Protein AF-G9ZHZ5-F1 (afdb_monomer)

Foldseek 3Di:
DDDDDDDDDDDDDDDDDDDDDDDDDDDDDDDDDDDPDPPPPPPPPPLPWDPLAAKWWDWADDPPAPTWTWIWGGDPQKIWIWIFGHPDPRDIDIDIDGWDADPVRQKIWTDPSVPGFMWGRDDQKTFTADPVRHRPDPVDDSRNRITGGD

Organism: NCBI:txid797473

pLDDT: mean 80.01, std 22.25, range [34.72, 98.69]

Radius of gyration: 30.15 Å; Cα contacts (8 Å, |Δi|>4): 231; chains: 1; bounding box: 36×63×93 Å

Structure (mmCIF, N/CA/C/O backbone):
data_AF-G9ZHZ5-F1
#
_entry.id   AF-G9ZHZ5-F1
#
loop_
_atom_site.group_PDB
_atom_site.id
_atom_site.type_symbol
_atom_site.label_atom_id
_atom_site.label_alt_id
_atom_site.label_comp_id
_atom_site.label_asym_id
_atom_site.label_entity_id
_atom_site.label_seq_id
_atom_site.pdbx_PDB_ins_code
_atom_site.Cartn_x
_atom_site.Cartn_y
_atom_site.Cartn_z
_atom_site.occupancy
_atom_site.B_iso_or_equiv
_atom_site.auth_seq_id
_atom_site.auth_comp_id
_atom_site.auth_asym_id
_atom_site.auth_atom_id
_atom_site.pdbx_PDB_model_num
ATOM 1 N N . MET A 1 1 ? 11.727 50.651 29.344 1.00 50.88 1 MET A N 1
ATOM 2 C CA . MET A 1 1 ? 12.038 49.984 30.62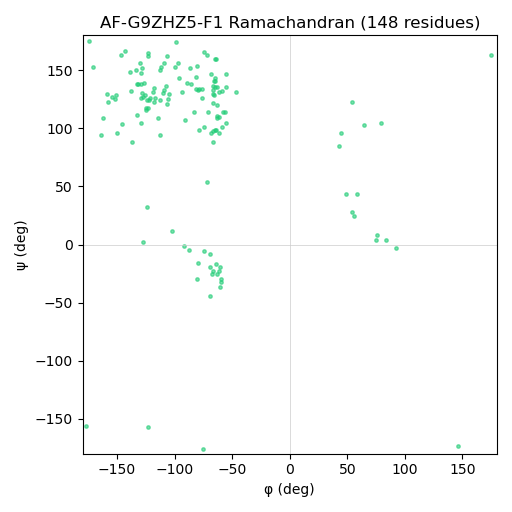7 1.00 50.88 1 MET A CA 1
ATOM 3 C C . MET A 1 1 ? 10.839 50.117 31.552 1.00 50.88 1 MET A C 1
ATOM 5 O O . MET A 1 1 ? 10.703 51.148 32.197 1.00 50.88 1 MET A O 1
ATOM 9 N N . THR A 1 2 ? 9.947 49.126 31.595 1.00 37.97 2 THR A N 1
ATOM 10 C CA . THR A 1 2 ? 8.955 49.016 32.677 1.00 37.97 2 THR A CA 1
ATOM 11 C C . THR A 1 2 ? 8.531 47.559 32.832 1.00 37.97 2 THR A C 1
ATOM 13 O O . THR A 1 2 ? 8.197 46.875 31.871 1.00 37.97 2 THR A O 1
ATOM 16 N N . THR A 1 3 ? 8.653 47.115 34.069 1.00 46.44 3 THR A N 1
ATOM 17 C CA . THR A 1 3 ? 8.476 45.797 34.673 1.00 46.44 3 THR A CA 1
ATOM 18 C C . THR A 1 3 ? 7.013 45.346 34.667 1.00 46.44 3 THR A C 1
ATOM 20 O O . THR A 1 3 ? 6.137 46.169 34.925 1.00 46.44 3 THR A O 1
ATOM 23 N N . SER A 1 4 ? 6.729 44.043 34.536 1.00 46.22 4 SER A N 1
ATOM 24 C CA . SER A 1 4 ? 5.580 43.463 35.254 1.00 46.22 4 SER A CA 1
ATOM 25 C C . SER A 1 4 ? 5.636 41.938 35.365 1.00 46.22 4 SER A C 1
ATOM 27 O O . SER A 1 4 ? 5.432 41.209 34.400 1.00 46.22 4 SER A O 1
ATOM 29 N N . SER A 1 5 ? 5.880 41.481 36.590 1.00 48.28 5 SER A N 1
ATOM 30 C CA . SER A 1 5 ? 5.676 40.115 37.066 1.00 48.28 5 SER A CA 1
ATOM 31 C C . SER A 1 5 ? 4.223 39.928 37.531 1.00 48.28 5 SER A C 1
ATOM 33 O O . SER A 1 5 ? 3.704 40.765 38.267 1.00 48.28 5 SER A O 1
ATOM 35 N N . ARG A 1 6 ? 3.596 38.793 37.201 1.00 57.84 6 ARG A N 1
ATOM 36 C CA . ARG A 1 6 ? 2.443 38.187 37.912 1.00 57.84 6 ARG A CA 1
ATOM 37 C C . ARG A 1 6 ? 2.629 36.671 37.797 1.00 57.84 6 ARG A C 1
ATOM 39 O O . ARG A 1 6 ? 2.568 36.149 36.697 1.00 57.84 6 ARG A O 1
ATOM 46 N N . VAL A 1 7 ? 3.062 35.927 38.816 1.00 49.94 7 VAL A N 1
ATOM 47 C CA . VAL A 1 7 ? 2.413 35.642 40.111 1.00 49.94 7 VAL A CA 1
ATOM 48 C C . VAL A 1 7 ? 0.927 35.342 39.932 1.00 49.94 7 VAL A C 1
ATOM 50 O O . VAL A 1 7 ? 0.083 36.224 40.089 1.00 49.94 7 VAL A O 1
ATOM 53 N N . TYR A 1 8 ? 0.615 34.082 39.627 1.00 39.84 8 TYR A N 1
ATOM 54 C CA . TYR A 1 8 ? -0.732 33.552 39.800 1.00 39.84 8 TYR A CA 1
ATOM 55 C C . TYR A 1 8 ? -0.865 32.872 41.156 1.00 39.84 8 TYR A C 1
ATOM 57 O O . TYR A 1 8 ? -0.002 32.126 41.617 1.00 39.84 8 TYR A O 1
ATOM 65 N N . ARG A 1 9 ? -1.951 33.269 41.813 1.00 49.81 9 ARG A N 1
ATOM 66 C CA . ARG A 1 9 ? -2.298 33.022 43.202 1.00 49.81 9 ARG A CA 1
ATOM 67 C C . ARG A 1 9 ? -2.885 31.629 43.412 1.00 49.81 9 ARG A C 1
ATOM 69 O O . ARG A 1 9 ? -3.539 31.052 42.554 1.00 49.81 9 ARG A O 1
ATOM 76 N N . THR A 1 10 ? -2.681 31.200 44.645 1.00 47.91 10 THR A N 1
ATOM 77 C CA . THR A 1 10 ? -3.211 30.061 45.390 1.00 47.91 10 THR A CA 1
ATOM 78 C C . THR A 1 10 ? -4.742 29.967 45.462 1.00 47.91 10 THR A C 1
ATOM 80 O O . THR A 1 10 ? -5.405 30.978 45.693 1.00 47.91 10 THR A O 1
ATOM 83 N N . ALA A 1 11 ? -5.264 28.738 45.483 1.00 50.84 11 ALA A N 1
ATOM 84 C CA . ALA A 1 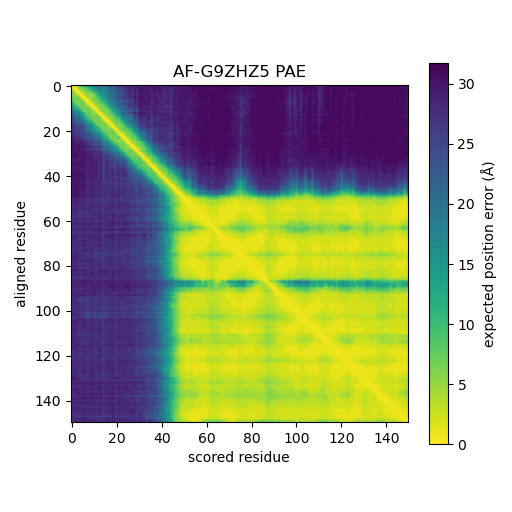11 ? -6.506 28.334 46.162 1.00 50.84 11 ALA A CA 1
ATOM 85 C C . ALA A 1 11 ? -6.324 26.857 46.582 1.00 50.84 11 ALA A C 1
ATOM 87 O O . ALA A 1 11 ? -6.227 25.986 45.732 1.00 50.84 11 ALA A O 1
ATOM 88 N N . SER A 1 12 ? -5.924 26.531 47.814 1.00 46.22 12 SER A N 1
ATOM 89 C CA . SER A 1 12 ? -6.736 26.383 49.033 1.00 46.22 12 SER A CA 1
ATOM 90 C C . SER A 1 12 ? -8.040 25.597 48.835 1.00 46.22 12 SER A C 1
ATOM 92 O O . SER A 1 12 ? -9.069 26.170 48.496 1.00 46.22 12 SER A O 1
ATOM 94 N N . CYS A 1 13 ? -8.011 24.297 49.142 1.00 45.25 13 CYS A N 1
ATOM 95 C CA . CYS A 1 13 ? -9.194 23.565 49.582 1.00 45.25 13 CYS A CA 1
ATOM 96 C C . CYS A 1 13 ? -8.876 22.901 50.929 1.00 45.25 13 CYS A C 1
ATOM 98 O O . CYS A 1 13 ? -7.955 22.096 51.053 1.00 45.25 13 CYS A O 1
ATOM 100 N N . LYS A 1 14 ? -9.601 23.335 51.963 1.00 48.97 14 LYS A N 1
ATOM 101 C CA . LYS A 1 14 ? -9.583 22.788 53.320 1.00 48.97 14 LYS A CA 1
ATOM 102 C C . LYS A 1 14 ? -10.473 21.550 53.358 1.00 48.97 14 LYS A C 1
ATOM 104 O O . LYS A 1 14 ? -11.640 21.672 53.012 1.00 48.97 14 LYS A O 1
ATOM 109 N N . GLN A 1 15 ? -10.016 20.457 53.963 1.00 49.53 15 GLN A N 1
ATOM 110 C CA . GLN A 1 15 ? -10.936 19.491 54.564 1.00 49.53 15 GLN A CA 1
ATOM 111 C C . GLN A 1 15 ? -10.453 19.125 55.970 1.00 49.53 15 GLN A C 1
ATOM 113 O O . GLN A 1 15 ? -9.403 18.522 56.169 1.00 49.53 15 GLN A O 1
ATOM 118 N N . LYS A 1 16 ? -11.234 19.572 56.959 1.00 47.75 16 LYS A N 1
ATOM 119 C CA . LYS A 1 16 ? -11.135 19.185 58.366 1.00 47.75 16 LYS A CA 1
ATOM 120 C C . LYS A 1 16 ? -11.507 17.709 58.503 1.00 47.75 16 LYS A C 1
ATOM 122 O O . LYS A 1 16 ? -12.589 17.330 58.069 1.00 47.75 16 LYS A O 1
ATOM 127 N N . ILE A 1 17 ? -10.705 16.944 59.232 1.00 53.19 17 ILE A N 1
ATOM 128 C CA . ILE A 1 17 ? -11.161 15.731 59.918 1.00 53.19 17 ILE A CA 1
ATOM 129 C C . ILE A 1 17 ? -10.705 15.805 61.372 1.00 53.19 17 ILE A C 1
ATOM 131 O O . ILE A 1 17 ? -9.550 16.103 61.671 1.00 53.19 17 ILE A O 1
ATOM 135 N N . GLY A 1 18 ? -11.671 15.659 62.274 1.00 36.75 18 GLY A N 1
ATOM 136 C CA . GLY A 1 18 ? -11.495 15.769 63.712 1.00 36.75 18 GLY A CA 1
ATOM 137 C C . GLY A 1 18 ? -11.561 14.420 64.425 1.00 36.75 18 GLY A C 1
ATOM 138 O O . GLY A 1 18 ? -12.137 13.472 63.912 1.00 36.75 18 GLY A O 1
ATOM 139 N N . ARG A 1 19 ? -11.035 14.456 65.658 1.00 43.25 19 ARG A N 1
ATOM 140 C CA . ARG A 1 19 ? -11.249 13.576 66.829 1.00 43.25 19 ARG A CA 1
ATOM 141 C C . ARG A 1 19 ? -10.808 12.106 66.708 1.00 43.25 19 ARG A C 1
ATOM 143 O O . ARG A 1 19 ? -11.423 11.323 66.010 1.00 43.25 19 ARG A O 1
ATOM 150 N N . GLN A 1 20 ? -9.664 11.732 67.297 1.00 46.69 20 GLN A N 1
ATOM 151 C CA . GLN A 1 20 ? -9.375 11.463 68.730 1.00 46.69 20 GLN A CA 1
ATOM 152 C C . GLN A 1 20 ? -9.863 10.078 69.187 1.00 46.69 20 GLN A C 1
ATOM 154 O O . GLN A 1 20 ? -11.037 9.928 69.498 1.00 46.69 20 GLN A O 1
ATOM 159 N N . HIS A 1 21 ? -8.937 9.125 69.354 1.00 45.84 21 HIS A N 1
ATOM 160 C CA . HIS A 1 21 ? -9.086 8.002 70.286 1.00 45.84 21 HIS A CA 1
ATOM 161 C C . HIS A 1 21 ? -7.765 7.742 71.031 1.00 45.84 21 HIS A C 1
ATOM 163 O O . HIS A 1 21 ? -6.682 7.733 70.450 1.00 45.84 21 HIS A O 1
ATOM 169 N N . LYS A 1 22 ? -7.897 7.604 72.354 1.00 38.38 22 LYS A N 1
ATOM 170 C CA . LYS A 1 22 ? -6.851 7.436 73.370 1.00 38.38 22 LYS A CA 1
ATOM 171 C C . LYS A 1 22 ? -6.268 6.009 73.396 1.00 38.38 22 LYS A C 1
ATOM 173 O O . LYS A 1 22 ? -7.032 5.061 73.487 1.00 38.38 22 LYS A O 1
ATOM 178 N N . ILE A 1 23 ? -4.930 5.943 73.439 1.00 37.88 23 ILE A N 1
ATOM 179 C CA . ILE A 1 23 ? -4.035 5.250 74.404 1.00 37.88 23 ILE A CA 1
ATOM 180 C C . ILE A 1 23 ? -4.231 3.735 74.665 1.00 37.88 23 ILE A C 1
ATOM 182 O O . ILE A 1 23 ? -5.246 3.343 75.226 1.00 37.88 23 ILE A O 1
ATOM 186 N N . LEU A 1 24 ? -3.170 2.932 74.443 1.00 47.06 24 LEU A N 1
ATOM 187 C CA . LEU A 1 24 ? -2.360 2.231 75.476 1.00 47.06 24 LEU A CA 1
ATOM 188 C C . LEU A 1 24 ? -1.082 1.591 74.857 1.00 47.06 24 LEU A C 1
ATOM 190 O O . LEU A 1 24 ? -1.068 1.325 73.656 1.00 47.06 24 LEU A O 1
ATOM 194 N N . PRO A 1 25 ? 0.012 1.407 75.632 1.00 50.34 25 PRO A N 1
ATOM 195 C CA . PRO A 1 25 ? 1.370 1.226 75.116 1.00 50.34 25 PRO A CA 1
ATOM 196 C C . PRO A 1 25 ? 1.828 -0.241 75.083 1.00 50.34 25 PRO A C 1
ATOM 198 O O . PRO A 1 25 ? 1.439 -1.051 75.919 1.00 50.34 25 PRO A O 1
ATOM 201 N N . GLY A 1 26 ? 2.743 -0.559 74.167 1.00 34.72 26 GLY A N 1
ATOM 202 C CA . GLY A 1 26 ? 3.401 -1.863 74.104 1.00 34.72 26 GLY A CA 1
ATOM 203 C C . GLY A 1 26 ? 4.650 -1.823 73.230 1.00 34.72 26 GLY A C 1
ATOM 204 O O . GLY A 1 26 ? 4.574 -1.969 72.016 1.00 34.72 26 GLY A O 1
ATOM 205 N N . ASN A 1 27 ? 5.805 -1.606 73.860 1.00 42.78 27 ASN A N 1
ATOM 206 C CA . ASN A 1 27 ? 7.126 -1.710 73.245 1.00 42.78 27 ASN A CA 1
ATOM 207 C C . ASN A 1 27 ? 7.373 -3.117 72.679 1.00 42.78 27 ASN A C 1
ATOM 209 O O . ASN A 1 27 ? 7.290 -4.087 73.429 1.00 42.78 27 ASN A O 1
ATOM 213 N N . ARG A 1 28 ? 7.858 -3.208 71.434 1.00 40.59 28 ARG A N 1
ATOM 214 C CA . ARG A 1 28 ? 8.915 -4.156 71.038 1.00 40.59 28 ARG A CA 1
ATOM 215 C C . ARG A 1 28 ? 9.612 -3.664 69.771 1.00 40.59 28 ARG A C 1
ATOM 217 O O . ARG A 1 28 ? 8.984 -3.428 68.747 1.00 40.59 28 ARG A O 1
ATOM 224 N N . LYS A 1 29 ? 10.930 -3.490 69.885 1.00 45.00 29 LYS A N 1
ATOM 225 C CA . LYS A 1 29 ? 11.841 -3.236 68.770 1.00 45.00 29 LYS A CA 1
ATOM 226 C C . LYS A 1 29 ? 11.868 -4.461 67.856 1.00 45.00 29 LYS A C 1
ATOM 228 O O . LYS A 1 29 ? 12.075 -5.557 68.365 1.00 45.00 29 LYS A O 1
ATOM 233 N N . SER A 1 30 ? 11.796 -4.270 66.543 1.00 39.38 30 SER A N 1
ATOM 234 C CA . SER A 1 30 ? 12.588 -5.081 65.618 1.00 39.38 30 SER A CA 1
ATOM 235 C C . SER A 1 30 ? 12.734 -4.368 64.284 1.00 39.38 30 SER A C 1
ATOM 237 O O . SER A 1 30 ? 11.761 -3.890 63.709 1.00 39.38 30 SER A O 1
ATOM 239 N N . HIS A 1 31 ? 13.980 -4.283 63.839 1.00 48.31 31 HIS A N 1
ATOM 240 C CA . HIS A 1 31 ? 14.362 -3.889 62.497 1.00 48.31 31 HIS A CA 1
ATOM 241 C C . HIS A 1 31 ? 13.777 -4.881 61.490 1.00 48.31 31 HIS A C 1
ATOM 243 O O . HIS A 1 31 ? 13.982 -6.080 61.651 1.00 48.31 31 HIS A O 1
ATOM 249 N N . ASP A 1 32 ? 13.138 -4.374 60.442 1.00 46.88 32 ASP A N 1
ATOM 250 C CA . ASP A 1 32 ? 13.255 -4.958 59.111 1.00 46.88 32 ASP A CA 1
ATOM 251 C C . ASP A 1 32 ? 13.034 -3.865 58.059 1.00 46.88 32 ASP A C 1
ATOM 253 O O . ASP A 1 32 ? 12.065 -3.104 58.097 1.00 46.88 32 ASP A O 1
ATOM 257 N N . LYS A 1 33 ? 14.014 -3.732 57.167 1.00 50.91 33 LYS A N 1
ATOM 258 C CA . LYS A 1 33 ? 13.963 -2.859 56.000 1.00 50.91 33 LYS A CA 1
ATOM 259 C C . LYS A 1 33 ? 13.133 -3.575 54.944 1.00 50.91 33 LYS A C 1
ATOM 261 O O . LYS A 1 33 ? 13.686 -4.358 54.184 1.00 50.91 33 LYS A O 1
ATOM 266 N N . THR A 1 34 ? 11.861 -3.228 54.829 1.00 46.44 34 THR A N 1
ATOM 267 C CA . THR A 1 34 ? 11.084 -3.591 53.644 1.00 46.44 34 THR A CA 1
ATOM 268 C C . THR A 1 34 ? 10.402 -2.341 53.097 1.00 46.44 34 THR A C 1
ATOM 270 O O . THR A 1 34 ? 9.450 -1.819 53.674 1.00 46.44 34 THR A O 1
ATOM 273 N N . LEU A 1 35 ? 10.950 -1.823 51.992 1.00 57.06 35 LEU A N 1
ATOM 274 C CA . LEU A 1 35 ? 10.278 -0.837 51.149 1.00 57.06 35 LEU A CA 1
ATOM 275 C C . LEU A 1 35 ? 9.063 -1.524 50.508 1.00 57.06 35 LEU A C 1
ATOM 277 O O . LEU A 1 35 ? 9.245 -2.576 49.892 1.00 57.06 35 LEU A O 1
ATOM 281 N N . PRO A 1 36 ? 7.850 -0.951 50.564 1.00 48.50 36 PRO A N 1
ATOM 282 C CA . PRO A 1 36 ? 6.797 -1.409 49.681 1.00 48.50 36 PRO A CA 1
ATOM 283 C C . PRO A 1 36 ? 7.161 -0.952 48.266 1.00 48.50 36 PRO A C 1
ATOM 285 O O . PRO A 1 36 ? 7.226 0.245 47.978 1.00 48.50 36 PRO A O 1
ATOM 288 N N . ALA A 1 37 ? 7.440 -1.916 47.390 1.00 56.03 37 ALA A N 1
ATOM 289 C CA . ALA A 1 37 ? 7.481 -1.684 45.959 1.00 56.03 37 ALA A CA 1
ATOM 290 C C . ALA A 1 37 ? 6.112 -1.132 45.541 1.00 56.03 37 ALA A C 1
ATOM 292 O O . ALA A 1 37 ? 5.089 -1.808 45.663 1.00 56.03 37 ALA A O 1
ATOM 293 N N . LEU A 1 38 ? 6.094 0.125 45.102 1.00 55.31 38 LEU A N 1
ATOM 294 C CA . LEU A 1 38 ? 4.939 0.723 44.457 1.00 55.31 38 LEU A CA 1
ATOM 295 C C . LEU A 1 38 ? 4.763 -0.022 43.129 1.00 55.31 38 LEU A C 1
ATOM 297 O O . LEU A 1 38 ? 5.490 0.226 42.169 1.00 55.31 38 LEU A O 1
ATOM 301 N N . VAL A 1 39 ? 3.860 -1.001 43.108 1.00 51.88 39 VAL A N 1
ATOM 302 C CA . VAL A 1 39 ? 3.474 -1.714 41.891 1.00 51.88 39 VAL A CA 1
ATOM 303 C C . VAL A 1 39 ? 2.802 -0.686 40.987 1.00 51.88 39 VAL A C 1
ATOM 305 O O . VAL A 1 39 ? 1.650 -0.307 41.193 1.00 51.88 39 VAL A O 1
ATOM 308 N N . LEU A 1 40 ? 3.570 -0.160 40.034 1.00 53.19 40 LEU A N 1
ATOM 309 C CA . LEU A 1 40 ? 3.066 0.672 38.957 1.00 53.19 40 LEU A CA 1
ATOM 310 C C . LEU A 1 40 ? 2.218 -0.255 38.083 1.00 53.19 40 LEU A C 1
ATOM 312 O O . LEU A 1 40 ? 2.748 -1.002 37.264 1.00 53.19 40 LEU A O 1
ATOM 316 N N . PHE A 1 41 ? 0.906 -0.278 38.308 1.00 56.91 41 PHE A N 1
ATOM 317 C CA . PHE A 1 41 ? -0.016 -0.945 37.399 1.00 56.91 41 PHE A CA 1
ATOM 318 C C . PHE A 1 41 ? 0.001 -0.170 36.080 1.00 56.91 41 PHE A C 1
ATOM 320 O O . PHE A 1 41 ? -0.773 0.763 35.882 1.00 56.91 41 PHE A O 1
ATOM 327 N N . ALA A 1 42 ? 0.919 -0.534 35.185 1.00 61.28 42 ALA A N 1
ATOM 328 C CA . ALA A 1 42 ? 0.762 -0.258 33.773 1.00 61.28 42 ALA A CA 1
ATOM 329 C C . ALA A 1 42 ? -0.462 -1.063 33.336 1.00 61.28 42 ALA A C 1
ATOM 331 O O . ALA A 1 42 ? -0.392 -2.277 33.147 1.00 61.28 42 ALA A O 1
ATOM 332 N N . THR A 1 43 ? -1.615 -0.408 33.253 1.00 54.50 43 THR A N 1
ATOM 333 C CA . THR A 1 43 ? -2.734 -0.938 32.484 1.00 54.50 43 THR A CA 1
ATOM 334 C C . THR A 1 43 ? -2.240 -1.030 31.051 1.00 54.50 43 THR A C 1
ATOM 336 O O . THR A 1 43 ? -2.221 -0.025 30.341 1.00 54.50 43 THR A O 1
ATOM 339 N N . ALA A 1 44 ? -1.776 -2.211 30.647 1.00 56.94 44 ALA A N 1
ATOM 340 C CA . ALA A 1 44 ? -1.672 -2.546 29.244 1.00 56.94 44 ALA A CA 1
ATOM 341 C C . ALA A 1 44 ? -3.078 -2.342 28.677 1.00 56.94 44 ALA A C 1
ATOM 343 O O . ALA A 1 44 ? -3.996 -3.105 28.984 1.00 56.94 44 ALA A O 1
ATOM 344 N N . ALA A 1 45 ? -3.279 -1.248 27.942 1.00 56.41 45 ALA A N 1
ATOM 345 C CA . ALA A 1 45 ? -4.398 -1.181 27.029 1.00 56.41 45 ALA A CA 1
ATOM 346 C C . ALA A 1 45 ? -4.209 -2.395 26.123 1.00 56.41 45 ALA A C 1
ATOM 348 O O . ALA A 1 45 ? -3.186 -2.501 25.448 1.00 56.41 45 ALA A O 1
ATOM 349 N N . ALA A 1 46 ? -5.118 -3.363 26.204 1.00 47.09 46 ALA A N 1
ATOM 350 C CA . ALA A 1 46 ? -5.178 -4.409 25.206 1.00 47.09 46 ALA A CA 1
ATOM 351 C C . ALA A 1 46 ? -5.412 -3.683 23.879 1.00 47.09 46 ALA A C 1
ATOM 353 O O . ALA A 1 46 ? -6.514 -3.190 23.636 1.00 47.09 46 ALA A O 1
ATOM 354 N N . HIS A 1 47 ? -4.354 -3.511 23.083 1.00 55.16 47 HIS A N 1
ATOM 355 C CA . HIS A 1 47 ? -4.503 -3.064 21.710 1.00 55.16 47 HIS A CA 1
ATOM 356 C C . HIS A 1 47 ? -5.301 -4.169 21.034 1.00 55.16 47 HIS A C 1
ATOM 358 O O . HIS A 1 47 ? -4.834 -5.303 20.924 1.00 55.16 47 HIS A O 1
ATOM 364 N N . ALA A 1 48 ? -6.551 -3.873 20.688 1.00 59.38 48 ALA A N 1
ATOM 365 C CA . ALA A 1 48 ? -7.288 -4.737 19.793 1.00 59.38 48 ALA A CA 1
ATOM 366 C C . ALA A 1 48 ? -6.501 -4.744 18.482 1.00 59.38 48 ALA A C 1
ATOM 368 O O . ALA A 1 48 ? -6.419 -3.718 17.808 1.00 59.38 48 ALA A O 1
ATOM 369 N N . THR A 1 49 ? -5.867 -5.871 18.176 1.00 66.94 49 THR A N 1
ATOM 370 C CA . THR A 1 49 ? -5.196 -6.070 16.898 1.00 66.94 49 THR A CA 1
ATOM 371 C C . THR A 1 49 ? -6.276 -6.105 15.835 1.00 66.94 49 THR A C 1
ATOM 373 O O . THR A 1 49 ? -7.209 -6.903 15.924 1.00 66.94 49 THR A O 1
ATOM 376 N N . GLU A 1 50 ? -6.192 -5.203 14.869 1.00 83.56 50 GLU A N 1
ATOM 377 C CA . GLU A 1 50 ? -7.133 -5.176 13.757 1.00 83.56 50 GLU A CA 1
ATOM 378 C C . GLU A 1 50 ? -6.963 -6.452 12.925 1.00 83.56 50 GLU A C 1
ATOM 380 O O . GLU A 1 50 ? -5.839 -6.907 12.728 1.00 83.56 50 GLU A O 1
ATOM 385 N N . ASP A 1 51 ? -8.054 -7.046 12.436 1.00 89.69 51 ASP A N 1
ATOM 386 C CA . ASP A 1 51 ? -7.995 -8.335 11.721 1.00 89.69 51 ASP A CA 1
ATOM 387 C C . ASP A 1 51 ? -7.141 -8.262 10.435 1.00 89.69 51 ASP A C 1
ATOM 389 O O . ASP A 1 51 ? -6.589 -9.256 9.964 1.00 89.69 51 ASP A O 1
ATOM 393 N N . TYR A 1 52 ? -6.979 -7.059 9.879 1.00 93.12 52 TYR A N 1
ATOM 394 C CA . TYR A 1 52 ? -6.120 -6.762 8.730 1.00 93.12 52 TYR A CA 1
ATOM 395 C C . TYR A 1 52 ? -4.689 -6.338 9.104 1.00 93.12 52 TYR A C 1
ATOM 397 O O . TYR A 1 52 ? -3.884 -6.062 8.223 1.00 93.12 52 TYR A O 1
ATOM 405 N N . ALA A 1 53 ? -4.337 -6.242 10.388 1.00 95.50 53 ALA A N 1
ATOM 406 C CA . ALA A 1 53 ? -2.956 -5.965 10.772 1.00 95.50 53 ALA A CA 1
ATOM 407 C C . ALA A 1 53 ? -2.055 -7.137 10.350 1.00 95.50 53 ALA A C 1
ATOM 409 O O . ALA A 1 53 ? -2.470 -8.299 10.401 1.00 95.50 53 ALA A O 1
ATOM 410 N N . GLY A 1 54 ? -0.830 -6.845 9.919 1.00 96.81 54 GLY A N 1
ATOM 411 C CA . GLY A 1 54 ? 0.100 -7.844 9.392 1.00 96.81 54 GLY A CA 1
ATOM 412 C C . GLY A 1 54 ? 1.001 -7.303 8.287 1.00 96.81 54 GLY A C 1
ATOM 413 O O . GLY A 1 54 ? 0.994 -6.106 7.999 1.00 96.81 54 GLY A O 1
ATOM 414 N N . THR A 1 55 ? 1.773 -8.203 7.684 1.00 98.31 55 THR A N 1
ATOM 415 C CA . THR A 1 55 ? 2.681 -7.906 6.572 1.00 98.31 55 THR A CA 1
ATOM 416 C C . THR A 1 55 ? 2.116 -8.471 5.277 1.00 98.31 55 THR A C 1
ATOM 418 O O . THR A 1 55 ? 1.624 -9.600 5.241 1.00 98.31 55 THR A O 1
ATOM 421 N N . TYR A 1 56 ? 2.186 -7.666 4.225 1.00 98.69 56 TYR A N 1
ATOM 422 C CA . TYR A 1 56 ? 1.670 -7.962 2.899 1.00 98.69 56 TYR A CA 1
ATOM 423 C C . TYR A 1 56 ? 2.750 -7.703 1.866 1.00 98.69 56 TYR A C 1
ATOM 425 O O . TYR A 1 56 ? 3.406 -6.666 1.938 1.00 98.69 56 TYR A O 1
ATOM 433 N N . SER A 1 57 ? 2.882 -8.584 0.880 1.00 98.44 57 SER A N 1
ATOM 434 C CA . SER A 1 57 ? 3.899 -8.442 -0.160 1.00 98.44 57 SER A CA 1
ATOM 435 C C . SER A 1 57 ? 3.351 -8.795 -1.538 1.00 98.44 57 SER A C 1
ATOM 437 O O . SER A 1 57 ? 2.473 -9.644 -1.680 1.00 98.44 57 SER A O 1
ATOM 439 N N . GLY A 1 58 ? 3.868 -8.135 -2.569 1.00 98.00 58 GLY A N 1
ATOM 440 C CA . GLY A 1 58 ? 3.468 -8.352 -3.958 1.00 98.00 58 GLY A CA 1
ATOM 441 C C . GLY A 1 58 ? 4.323 -7.545 -4.930 1.00 98.00 58 GLY A C 1
ATOM 442 O O . GLY A 1 58 ? 5.178 -6.761 -4.516 1.00 98.00 58 GLY A O 1
ATOM 443 N N . ILE A 1 59 ? 4.104 -7.739 -6.229 1.00 97.31 59 ILE A N 1
ATOM 444 C CA . ILE A 1 59 ? 4.739 -6.942 -7.285 1.00 97.31 59 ILE A CA 1
ATOM 445 C C . ILE A 1 59 ? 3.632 -6.158 -7.975 1.00 97.31 59 ILE A C 1
ATOM 447 O O . ILE A 1 59 ? 2.818 -6.737 -8.683 1.00 97.31 59 ILE A O 1
ATOM 451 N N . LEU A 1 60 ? 3.608 -4.845 -7.753 1.00 96.38 60 LEU A N 1
ATOM 452 C CA . LEU A 1 60 ? 2.606 -3.965 -8.350 1.00 96.38 60 LEU A CA 1
ATOM 453 C C . LEU A 1 60 ? 3.055 -3.498 -9.747 1.00 96.38 60 LEU A C 1
ATOM 455 O O . LEU A 1 60 ? 4.265 -3.366 -9.982 1.00 96.38 60 LEU A O 1
ATOM 459 N N . PRO A 1 61 ? 2.125 -3.188 -10.672 1.00 94.69 61 PRO A N 1
ATOM 460 C CA . PRO A 1 61 ? 2.468 -2.766 -12.019 1.00 94.69 61 PRO A CA 1
ATOM 461 C C . PRO A 1 61 ? 3.159 -1.408 -11.978 1.00 94.69 61 PRO A C 1
ATOM 463 O O . PRO A 1 61 ? 2.734 -0.485 -11.279 1.00 94.69 61 PRO A O 1
ATOM 466 N N . CYS A 1 62 ? 4.225 -1.275 -12.757 1.00 91.31 62 CYS A N 1
ATOM 467 C CA . CYS A 1 62 ? 5.026 -0.065 -12.824 1.00 91.31 62 CYS A CA 1
ATOM 468 C C . CYS A 1 62 ? 5.040 0.460 -14.258 1.00 91.31 62 CYS A C 1
ATOM 470 O O . CYS A 1 62 ? 5.399 -0.251 -15.188 1.00 91.31 62 CYS A O 1
ATOM 472 N N . ALA A 1 63 ? 4.667 1.724 -14.456 1.00 88.12 63 ALA A N 1
ATOM 473 C CA . ALA A 1 63 ? 4.563 2.298 -15.802 1.00 88.12 63 ALA A CA 1
ATOM 474 C C . ALA A 1 63 ? 5.920 2.437 -16.523 1.00 88.12 63 ALA A C 1
ATOM 476 O O . ALA A 1 63 ? 5.962 2.540 -17.746 1.00 88.12 63 ALA A O 1
ATOM 477 N N . VAL A 1 64 ? 7.017 2.492 -15.764 1.00 87.25 64 VAL A N 1
ATOM 478 C CA . VAL A 1 64 ? 8.371 2.803 -16.259 1.00 87.25 64 VAL A CA 1
ATOM 479 C C . VAL A 1 64 ? 9.419 1.761 -15.857 1.00 87.25 64 VAL A C 1
ATOM 481 O O . VAL A 1 64 ? 10.598 1.948 -16.141 1.00 87.25 64 VAL A O 1
ATOM 484 N N . CYS A 1 65 ? 9.011 0.695 -15.169 1.00 90.19 65 CYS A N 1
ATOM 485 C CA . CYS A 1 65 ? 9.888 -0.361 -14.671 1.00 90.19 65 CYS A CA 1
ATOM 486 C C . CYS A 1 65 ? 9.194 -1.723 -14.781 1.00 90.19 65 CYS A C 1
ATOM 488 O O . CYS A 1 65 ? 7.994 -1.777 -15.038 1.00 90.19 65 CYS A O 1
ATOM 490 N N . GLU A 1 66 ? 9.929 -2.824 -14.628 1.00 92.94 66 GLU A N 1
ATOM 491 C CA . GLU A 1 66 ? 9.373 -4.173 -14.834 1.00 92.94 66 GLU A CA 1
ATOM 492 C C . GLU A 1 66 ? 8.322 -4.541 -13.777 1.00 92.94 66 GLU A C 1
ATOM 494 O O . GLU A 1 66 ? 7.419 -5.334 -14.030 1.00 92.94 66 GLU A O 1
ATOM 499 N N . GLY A 1 67 ? 8.416 -3.922 -12.603 1.00 94.31 67 GLY A N 1
ATOM 500 C CA . GLY A 1 67 ? 7.476 -4.075 -11.506 1.00 94.31 67 GLY A CA 1
ATOM 501 C C . GLY A 1 67 ? 7.960 -3.333 -10.270 1.00 94.31 67 GLY A C 1
ATOM 502 O O . GLY A 1 67 ? 9.130 -2.958 -10.162 1.00 94.31 67 GLY A O 1
ATOM 503 N N . LEU A 1 68 ? 7.049 -3.108 -9.331 1.00 95.56 68 LEU A N 1
ATOM 504 C CA . LEU A 1 68 ? 7.351 -2.507 -8.041 1.00 95.56 68 LEU A CA 1
ATOM 505 C C . LEU A 1 68 ? 7.145 -3.556 -6.951 1.00 95.56 68 LEU A C 1
ATOM 507 O O . LEU A 1 68 ? 6.025 -3.743 -6.464 1.00 95.56 68 LEU A O 1
ATOM 511 N N . GLN A 1 69 ? 8.220 -4.251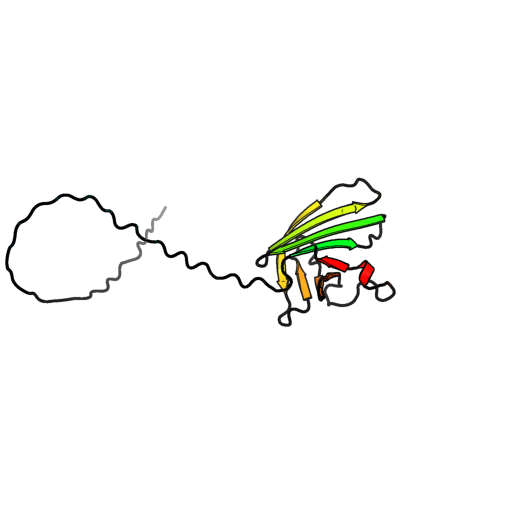 -6.572 1.00 97.19 69 GLN A N 1
ATOM 512 C CA . GLN A 1 69 ? 8.163 -5.160 -5.432 1.00 97.19 69 GLN A CA 1
ATOM 513 C C . GLN A 1 69 ? 7.870 -4.333 -4.186 1.00 97.19 69 GLN A C 1
ATOM 515 O O . GLN A 1 69 ? 8.607 -3.408 -3.861 1.00 97.19 69 GLN A O 1
ATOM 520 N N . THR A 1 70 ? 6.765 -4.645 -3.527 1.00 97.94 70 THR A N 1
ATOM 521 C CA . THR A 1 70 ? 6.194 -3.844 -2.454 1.00 97.94 70 THR A CA 1
ATOM 522 C C . THR A 1 70 ? 5.943 -4.739 -1.254 1.00 97.94 70 THR A C 1
ATOM 524 O O . THR A 1 70 ? 5.320 -5.788 -1.394 1.00 97.94 70 THR A O 1
ATOM 527 N N . GLU A 1 71 ? 6.401 -4.310 -0.084 1.00 98.50 71 GLU A N 1
ATOM 528 C CA . GLU A 1 71 ? 6.100 -4.917 1.209 1.00 98.50 71 GLU A CA 1
ATOM 529 C C . GLU A 1 71 ? 5.493 -3.854 2.125 1.00 98.50 71 GLU A C 1
ATOM 531 O O . GLU A 1 71 ? 6.086 -2.800 2.343 1.00 98.50 71 GLU A O 1
ATOM 536 N N . LEU A 1 72 ? 4.302 -4.118 2.653 1.00 98.56 72 LEU A N 1
ATOM 537 C CA . LEU A 1 72 ? 3.565 -3.226 3.538 1.00 98.56 72 LEU A CA 1
ATOM 538 C C . LEU A 1 72 ? 3.266 -3.945 4.850 1.00 98.56 72 LEU A C 1
ATOM 540 O O . LEU A 1 72 ? 2.527 -4.926 4.878 1.00 98.56 72 LEU A O 1
ATOM 544 N N . THR A 1 73 ? 3.803 -3.424 5.946 1.00 98.38 73 THR A N 1
ATOM 545 C CA . THR A 1 73 ? 3.498 -3.881 7.303 1.00 98.38 73 THR A CA 1
ATOM 546 C C . THR A 1 73 ? 2.576 -2.883 7.991 1.00 98.38 73 THR A C 1
ATOM 548 O O . THR A 1 73 ? 2.866 -1.690 8.011 1.00 98.38 73 THR A O 1
ATOM 551 N N . LEU A 1 74 ? 1.479 -3.373 8.573 1.00 97.88 74 LEU A N 1
ATOM 552 C CA . LEU A 1 74 ? 0.464 -2.599 9.289 1.00 97.88 74 LEU A CA 1
ATOM 553 C C . LEU A 1 74 ? 0.400 -3.035 10.756 1.00 97.88 74 LEU A C 1
ATOM 555 O O . LEU A 1 74 ? 0.116 -4.200 11.041 1.00 97.88 74 LEU A O 1
ATOM 559 N N . ALA A 1 75 ? 0.599 -2.102 11.689 1.00 95.81 75 ALA A N 1
ATOM 560 C CA . ALA A 1 75 ? 0.521 -2.371 13.124 1.00 95.81 75 ALA A CA 1
ATOM 561 C C . ALA A 1 75 ? 0.071 -1.133 13.910 1.00 95.81 75 ALA A C 1
ATOM 563 O O . ALA A 1 75 ? 0.654 -0.060 13.772 1.00 95.81 75 ALA A O 1
ATOM 564 N N . ASP A 1 76 ? -0.952 -1.282 14.757 1.00 92.75 76 ASP A N 1
ATOM 565 C CA . ASP A 1 76 ? -1.397 -0.256 15.712 1.00 92.75 76 ASP A CA 1
ATOM 566 C C . ASP A 1 76 ? -1.574 1.152 15.092 1.00 92.75 76 ASP A C 1
ATOM 568 O O . ASP A 1 76 ? -1.120 2.155 15.644 1.00 92.75 76 ASP A O 1
ATOM 572 N N . GLY A 1 77 ? -2.180 1.242 13.899 1.00 94.19 77 GLY A N 1
ATOM 573 C CA . GLY A 1 77 ? -2.380 2.505 13.165 1.00 94.19 77 GLY A CA 1
ATOM 574 C C . GLY A 1 77 ? -1.131 3.094 12.486 1.00 94.19 77 GLY A C 1
ATOM 575 O O . GLY A 1 77 ? -1.201 4.178 11.901 1.00 94.19 77 GLY A O 1
ATOM 576 N N . ASN A 1 78 ? 0.003 2.395 12.543 1.00 97.50 78 ASN A N 1
ATOM 577 C CA . ASN A 1 78 ? 1.266 2.757 11.902 1.00 97.50 78 ASN A CA 1
ATOM 578 C C . ASN A 1 78 ? 1.600 1.777 10.777 1.00 97.50 78 ASN A C 1
ATOM 580 O O . ASN A 1 78 ? 1.216 0.607 10.824 1.00 97.50 78 ASN A O 1
ATOM 584 N N . TYR A 1 79 ? 2.348 2.244 9.783 1.00 98.31 79 TYR A N 1
ATOM 585 C CA . TYR A 1 79 ? 2.830 1.394 8.704 1.00 98.31 79 TYR A CA 1
ATOM 586 C C . TYR A 1 79 ? 4.328 1.544 8.460 1.00 98.31 79 TYR A C 1
ATOM 588 O O . TYR A 1 79 ? 4.906 2.604 8.708 1.00 98.31 79 TYR A O 1
ATOM 596 N N . THR A 1 80 ? 4.902 0.492 7.884 1.00 98.38 80 THR A N 1
ATOM 597 C CA . THR A 1 80 ? 6.200 0.508 7.204 1.00 98.38 80 THR A CA 1
ATOM 598 C C . THR A 1 80 ? 5.998 -0.048 5.803 1.00 98.38 80 THR A C 1
ATOM 600 O O . THR A 1 80 ? 5.381 -1.097 5.635 1.00 98.38 80 THR A O 1
ATOM 603 N N . LEU A 1 81 ? 6.465 0.687 4.801 1.00 98.38 81 LEU A N 1
ATOM 604 C CA . LEU A 1 81 ? 6.315 0.386 3.388 1.00 98.38 81 LEU A CA 1
ATOM 605 C C . LEU A 1 81 ? 7.690 0.361 2.733 1.00 98.38 81 LEU A C 1
ATOM 607 O O . LEU A 1 81 ? 8.353 1.395 2.659 1.00 98.38 81 LEU A O 1
ATOM 611 N N . THR A 1 82 ? 8.069 -0.798 2.217 1.00 97.94 82 THR A N 1
ATOM 612 C CA . THR A 1 82 ? 9.303 -1.002 1.464 1.00 97.94 82 THR A CA 1
ATOM 613 C C . THR A 1 82 ? 8.963 -1.233 0.003 1.00 97.94 82 THR A C 1
ATOM 615 O O . THR A 1 82 ? 8.062 -2.010 -0.316 1.00 97.94 82 THR A O 1
ATOM 618 N N . ARG A 1 83 ? 9.668 -0.554 -0.901 1.00 95.88 83 ARG A N 1
ATOM 619 C CA . ARG A 1 83 ? 9.479 -0.678 -2.348 1.00 95.88 83 ARG A CA 1
ATOM 620 C C . ARG A 1 83 ? 10.814 -0.842 -3.053 1.00 95.88 83 ARG A C 1
ATOM 622 O O . ARG A 1 83 ? 11.758 -0.122 -2.748 1.00 95.88 83 ARG A O 1
ATOM 629 N N . ILE A 1 84 ? 10.874 -1.736 -4.031 1.00 95.44 84 ILE A N 1
ATOM 630 C CA . ILE A 1 84 ? 12.043 -1.961 -4.886 1.00 95.44 84 ILE A CA 1
ATOM 631 C C . ILE A 1 84 ? 11.581 -1.884 -6.341 1.00 95.44 84 ILE A C 1
ATOM 633 O O . ILE A 1 84 ? 10.622 -2.552 -6.736 1.00 95.44 84 ILE A O 1
ATOM 637 N N . ARG A 1 85 ? 12.246 -1.042 -7.139 1.00 94.62 85 ARG A N 1
ATOM 638 C CA . ARG A 1 85 ? 11.982 -0.910 -8.579 1.00 94.62 85 ARG A CA 1
ATOM 639 C C . ARG A 1 85 ? 12.742 -1.997 -9.335 1.00 94.62 85 ARG A C 1
ATOM 641 O O . ARG A 1 85 ? 13.966 -1.971 -9.369 1.00 94.62 85 ARG A O 1
ATOM 648 N N . LEU A 1 86 ? 12.018 -2.927 -9.949 1.00 93.88 86 LEU A N 1
ATOM 649 C CA . LEU A 1 86 ? 12.601 -4.043 -10.694 1.00 93.88 86 LEU A CA 1
ATOM 650 C C . LEU A 1 86 ? 13.005 -3.617 -12.115 1.00 93.88 86 LEU A C 1
ATOM 652 O O . LEU A 1 86 ? 12.320 -2.809 -12.751 1.00 93.88 86 LEU A O 1
ATOM 656 N N . GLY A 1 87 ? 14.109 -4.176 -12.621 1.00 89.25 87 GLY A N 1
ATOM 657 C CA . GLY A 1 87 ? 14.603 -3.939 -13.987 1.00 89.25 87 GLY A CA 1
ATOM 658 C C . GLY A 1 87 ? 15.298 -2.589 -14.213 1.00 89.25 87 GLY A C 1
ATOM 659 O O . GLY A 1 87 ? 15.598 -2.228 -15.350 1.00 89.25 87 GLY A O 1
ATOM 660 N N . LEU A 1 88 ? 15.549 -1.832 -13.143 1.00 81.75 88 LEU A N 1
ATOM 661 C CA . LEU A 1 88 ? 16.338 -0.596 -13.137 1.00 81.75 88 LEU A CA 1
ATOM 662 C C . LEU A 1 88 ? 17.498 -0.750 -12.136 1.00 81.75 88 LEU A C 1
ATOM 664 O O . LEU A 1 88 ? 17.894 -1.868 -11.815 1.00 81.75 88 LEU A O 1
ATOM 668 N N . ASP A 1 89 ? 18.038 0.356 -11.626 1.00 80.56 89 ASP A N 1
ATOM 669 C CA . ASP A 1 89 ? 18.818 0.335 -10.391 1.00 80.56 89 ASP A CA 1
ATOM 670 C C . ASP A 1 89 ? 17.883 -0.104 -9.248 1.00 80.56 89 ASP A C 1
ATOM 672 O O . ASP A 1 89 ? 16.943 0.616 -8.890 1.00 80.56 89 ASP A O 1
ATOM 676 N N . GLU A 1 90 ? 18.087 -1.326 -8.741 1.00 82.50 90 GLU A N 1
ATOM 677 C CA . GLU A 1 90 ? 17.263 -1.993 -7.716 1.00 82.50 90 GLU A CA 1
ATOM 678 C C . GLU A 1 90 ? 17.461 -1.371 -6.321 1.00 82.50 90 GLU A C 1
ATOM 680 O O . GLU A 1 90 ? 17.781 -2.041 -5.338 1.00 82.50 90 GLU A O 1
ATOM 685 N N . ASP A 1 91 ? 17.282 -0.057 -6.229 1.00 86.44 91 ASP A N 1
ATOM 686 C CA . ASP A 1 91 ? 17.321 0.678 -4.978 1.00 86.44 91 ASP A CA 1
ATOM 687 C C . ASP A 1 91 ? 16.021 0.454 -4.202 1.00 86.44 91 ASP A C 1
ATOM 689 O O . ASP A 1 91 ? 14.915 0.708 -4.695 1.00 86.44 91 ASP A O 1
ATOM 693 N N . SER A 1 92 ? 16.170 0.012 -2.956 1.00 91.25 92 SER A N 1
ATOM 694 C CA . SER A 1 92 ? 15.074 -0.083 -2.001 1.00 91.25 92 SER A CA 1
ATOM 695 C C . SER A 1 92 ? 14.762 1.278 -1.381 1.00 91.25 92 SER A C 1
ATOM 697 O O . SER A 1 92 ? 15.656 1.957 -0.870 1.00 91.25 92 SER A O 1
ATOM 699 N N . GLU A 1 93 ? 13.485 1.625 -1.331 1.00 94.56 93 GLU A N 1
ATOM 700 C CA . GLU A 1 93 ? 12.954 2.776 -0.609 1.00 94.56 93 GLU A CA 1
ATOM 701 C C . GLU A 1 93 ? 12.090 2.282 0.552 1.00 94.56 93 GLU A C 1
ATOM 703 O O . GLU A 1 93 ? 11.144 1.527 0.337 1.00 94.56 93 GLU A O 1
ATOM 708 N N . GLU A 1 94 ? 12.399 2.720 1.773 1.00 96.94 94 GLU A N 1
ATOM 709 C CA . GLU A 1 94 ? 11.578 2.467 2.958 1.00 96.94 94 GLU A CA 1
ATOM 710 C C . GLU A 1 94 ? 10.924 3.772 3.417 1.00 96.94 94 GLU A C 1
ATOM 712 O O . GLU A 1 94 ? 11.580 4.803 3.572 1.00 96.94 94 GLU A O 1
ATOM 717 N N . THR A 1 95 ? 9.616 3.726 3.646 1.00 97.88 95 THR A N 1
ATOM 718 C CA . THR A 1 95 ? 8.822 4.838 4.169 1.00 97.88 95 THR A CA 1
ATOM 719 C C . THR A 1 95 ? 7.954 4.341 5.312 1.00 97.88 95 THR A C 1
ATOM 721 O O . THR A 1 95 ? 7.357 3.274 5.228 1.00 97.88 95 THR A O 1
ATOM 724 N N . SER A 1 96 ? 7.853 5.115 6.388 1.00 98.00 96 SER A N 1
ATOM 725 C CA . SER A 1 96 ? 6.982 4.795 7.521 1.00 98.00 96 SER A CA 1
ATOM 726 C C . SER A 1 96 ? 6.095 5.979 7.870 1.00 98.00 96 SER A C 1
ATOM 728 O O . SER A 1 96 ? 6.473 7.134 7.662 1.00 98.00 96 SER A O 1
ATOM 730 N N . GLY A 1 97 ? 4.926 5.693 8.433 1.00 97.94 97 GLY A N 1
ATOM 731 C CA . GLY A 1 97 ? 3.959 6.724 8.777 1.00 97.94 97 GLY A CA 1
ATOM 732 C C . GLY A 1 97 ? 2.728 6.170 9.476 1.00 97.94 97 GLY A C 1
ATOM 733 O O . GLY A 1 97 ? 2.760 5.101 10.087 1.00 97.94 97 GLY A O 1
ATOM 734 N N . VAL A 1 98 ? 1.630 6.911 9.376 1.00 97.88 98 VAL A N 1
ATOM 735 C CA . VAL A 1 98 ? 0.330 6.528 9.938 1.00 97.88 98 VAL A CA 1
ATOM 736 C C . VAL A 1 98 ? -0.677 6.235 8.837 1.00 97.88 98 VAL A C 1
ATOM 738 O O . VAL A 1 98 ? -0.641 6.835 7.763 1.00 97.88 98 VAL A O 1
ATOM 741 N N . TYR A 1 99 ? -1.616 5.339 9.115 1.00 97.50 99 TYR A N 1
ATOM 742 C CA . TYR A 1 99 ? -2.735 5.067 8.219 1.00 97.50 99 TYR A CA 1
ATOM 743 C C . TYR A 1 99 ? -4.068 5.282 8.926 1.00 97.50 99 TYR A C 1
ATOM 745 O O . TYR A 1 99 ? -4.157 5.395 10.150 1.00 97.50 99 TYR A O 1
ATOM 753 N N . 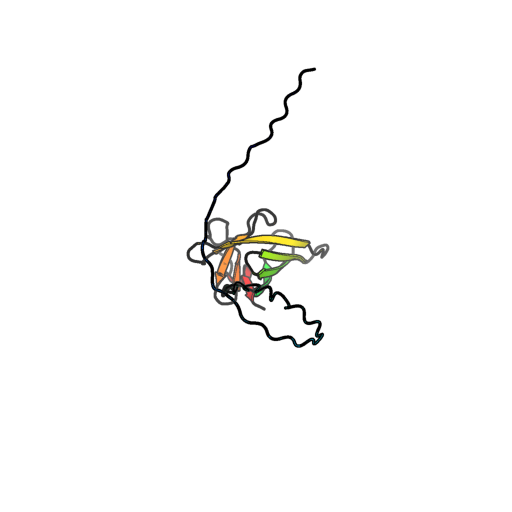ARG A 1 100 ? -5.131 5.373 8.133 1.00 96.00 100 ARG A N 1
ATOM 754 C CA . ARG A 1 100 ? -6.511 5.406 8.616 1.00 96.00 100 ARG A CA 1
ATOM 755 C C . ARG A 1 100 ? -7.356 4.451 7.803 1.00 96.00 100 ARG A C 1
ATOM 757 O O . ARG A 1 100 ? -7.107 4.271 6.615 1.00 96.00 100 ARG A O 1
ATOM 764 N N . THR A 1 101 ? -8.383 3.902 8.428 1.00 95.38 101 THR A N 1
ATOM 765 C CA . THR A 1 101 ? -9.398 3.106 7.744 1.00 95.38 101 THR A CA 1
ATOM 766 C C . THR A 1 101 ? -10.733 3.831 7.677 1.00 95.38 101 THR A C 1
ATOM 768 O O . THR A 1 101 ? -11.010 4.752 8.455 1.00 95.38 101 THR A O 1
ATOM 771 N N . THR A 1 102 ? -11.556 3.452 6.701 1.00 94.31 102 THR A N 1
ATOM 772 C CA . THR A 1 102 ? -12.958 3.876 6.637 1.00 94.31 102 THR A CA 1
ATOM 773 C C . THR A 1 102 ? -13.740 3.314 7.824 1.00 94.31 102 THR A C 1
ATOM 775 O O . THR A 1 102 ? -13.330 2.347 8.465 1.00 94.31 102 THR A O 1
ATOM 778 N N . THR A 1 103 ? -14.889 3.914 8.151 1.00 92.88 103 THR A N 1
ATOM 779 C CA . THR A 1 103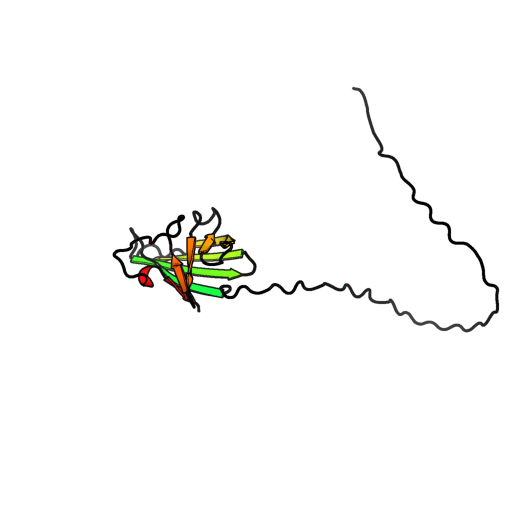 ? -15.715 3.472 9.292 1.00 92.88 103 THR A CA 1
ATOM 780 C C . THR A 1 103 ? -16.198 2.027 9.138 1.00 92.88 103 THR A C 1
ATOM 782 O O . THR A 1 103 ? -16.256 1.285 10.113 1.00 92.88 103 THR A O 1
ATOM 785 N N . ASP A 1 104 ? -16.506 1.631 7.907 1.00 93.69 104 ASP A N 1
ATOM 786 C CA . ASP A 1 104 ? -16.844 0.268 7.481 1.00 93.69 104 ASP A CA 1
ATOM 787 C C . ASP A 1 104 ? -15.634 -0.684 7.396 1.00 93.69 104 ASP A C 1
ATOM 789 O O . ASP A 1 104 ? -15.828 -1.878 7.184 1.00 93.69 104 ASP A O 1
ATOM 793 N N . LYS A 1 105 ? -14.405 -0.183 7.597 1.00 93.44 105 LYS A N 1
A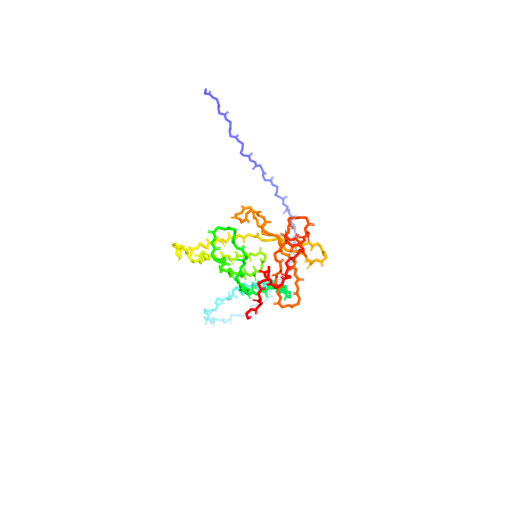TOM 794 C CA . LYS A 1 105 ? -13.136 -0.922 7.476 1.00 93.44 105 LYS A CA 1
ATOM 795 C C . LYS A 1 105 ? -12.927 -1.589 6.112 1.00 93.44 105 LYS A C 1
ATOM 797 O O . LYS A 1 105 ? -12.181 -2.556 6.009 1.00 93.44 105 LYS A O 1
ATOM 802 N N . GLN A 1 106 ? -13.567 -1.079 5.064 1.00 96.06 106 GLN A N 1
ATOM 803 C CA . GLN A 1 106 ? -13.409 -1.597 3.709 1.00 96.06 106 GLN A CA 1
ATOM 804 C C . GLN A 1 106 ? -12.137 -1.078 3.032 1.00 96.06 106 GLN A C 1
ATOM 806 O O . GLN A 1 106 ? -11.566 -1.764 2.184 1.00 96.06 106 GLN A O 1
ATOM 811 N N . TYR A 1 107 ? -11.691 0.126 3.397 1.00 97.31 107 TYR A N 1
ATOM 812 C CA . TYR A 1 107 ? -10.519 0.754 2.803 1.00 97.31 107 TYR A CA 1
ATOM 813 C C . TYR A 1 107 ? -9.538 1.243 3.859 1.00 97.31 107 TYR A C 1
ATOM 815 O O . TYR A 1 107 ? -9.928 1.705 4.933 1.00 97.31 107 TYR A O 1
ATOM 823 N N . LEU A 1 108 ? -8.260 1.191 3.499 1.00 97.25 108 LEU A N 1
ATOM 824 C CA . LEU A 1 108 ? -7.128 1.714 4.245 1.00 97.25 108 LEU A CA 1
ATOM 825 C C . LEU A 1 108 ? -6.422 2.777 3.408 1.00 97.25 108 LEU A C 1
ATOM 827 O O . LEU A 1 108 ? -6.121 2.545 2.245 1.00 97.25 108 LEU A O 1
ATOM 831 N N . GLN A 1 109 ? -6.145 3.934 3.998 1.00 97.88 109 GLN A N 1
ATOM 832 C CA . GLN A 1 109 ? -5.419 5.025 3.359 1.00 97.88 109 GLN A CA 1
ATOM 833 C C . GLN A 1 109 ? -4.183 5.381 4.183 1.00 97.88 109 GLN A C 1
ATOM 835 O O . GLN A 1 109 ? -4.289 5.694 5.374 1.00 97.88 109 GLN A O 1
ATOM 840 N N . LEU A 1 110 ? -3.020 5.347 3.536 1.00 98.12 110 LEU A N 1
ATOM 841 C CA . LEU A 1 110 ? -1.757 5.814 4.099 1.00 98.12 110 LEU A CA 1
ATOM 842 C C . LEU A 1 110 ? -1.707 7.351 4.129 1.00 98.12 110 LEU A C 1
ATOM 844 O O . LEU A 1 110 ? -2.522 8.042 3.512 1.00 98.12 110 LEU A O 1
ATOM 848 N N . ASP A 1 111 ? -0.759 7.909 4.874 1.00 97.62 111 ASP A N 1
ATOM 849 C CA . ASP A 1 111 ? -0.556 9.354 4.938 1.00 97.62 111 ASP A CA 1
ATOM 850 C C . ASP A 1 111 ? 0.136 9.940 3.687 1.00 97.62 111 ASP A C 1
ATOM 852 O O . ASP A 1 111 ? 0.401 9.280 2.682 1.00 97.62 111 ASP A O 1
ATOM 856 N N . ASN A 1 112 ? 0.419 11.242 3.740 1.00 95.62 112 ASN A N 1
ATOM 857 C CA . ASN A 1 112 ? 1.009 11.980 2.625 1.00 95.62 112 ASN A CA 1
ATOM 858 C C . ASN A 1 112 ? 2.470 11.599 2.328 1.00 95.62 112 ASN A C 1
ATOM 860 O O . ASN A 1 112 ? 2.999 12.090 1.339 1.00 95.62 112 ASN A O 1
ATOM 864 N N . GLN A 1 113 ? 3.143 10.788 3.158 1.00 94.50 113 GLN A N 1
ATOM 865 C CA . GLN A 1 113 ? 4.503 10.326 2.838 1.00 94.50 113 GLN A CA 1
ATOM 866 C C . GLN A 1 113 ? 4.509 9.353 1.656 1.00 94.50 113 GLN A C 1
ATOM 868 O O . GLN A 1 113 ? 5.534 9.160 1.016 1.00 94.50 113 GLN A O 1
ATOM 873 N N . THR A 1 114 ? 3.355 8.762 1.350 1.00 92.31 114 THR A N 1
ATOM 874 C CA . THR A 1 114 ? 3.179 7.784 0.274 1.00 92.31 114 THR A CA 1
ATOM 875 C C . THR A 1 114 ? 2.098 8.230 -0.708 1.00 92.31 114 THR A C 1
ATOM 877 O O . THR A 1 114 ? 1.360 7.405 -1.231 1.00 92.31 114 THR A O 1
ATOM 880 N N . ASP A 1 115 ? 1.941 9.540 -0.924 1.00 92.50 115 ASP A N 1
ATOM 881 C CA . ASP A 1 115 ? 0.919 10.104 -1.823 1.00 92.50 115 ASP A CA 1
ATOM 882 C C . ASP A 1 115 ? -0.515 9.637 -1.512 1.00 92.50 115 ASP A C 1
ATOM 884 O O . ASP A 1 115 ? -1.385 9.609 -2.382 1.00 92.50 115 ASP A O 1
ATOM 888 N N . ARG A 1 116 ? -0.781 9.296 -0.243 1.00 95.12 116 ARG A N 1
ATOM 889 C CA . ARG A 1 116 ? -2.075 8.790 0.233 1.00 95.12 116 ARG A CA 1
ATOM 890 C C . ARG A 1 116 ? -2.529 7.519 -0.487 1.00 95.12 116 ARG A C 1
ATOM 892 O O . ARG A 1 116 ? -3.712 7.399 -0.831 1.00 95.12 116 ARG A O 1
ATOM 899 N N . LEU A 1 117 ? -1.611 6.566 -0.693 1.00 96.94 117 LEU A N 1
ATOM 900 C CA . LEU A 1 117 ? -1.969 5.248 -1.225 1.00 96.94 117 LEU A CA 1
ATOM 901 C C . LEU A 1 117 ? -3.194 4.690 -0.496 1.00 96.94 117 LEU A C 1
ATOM 903 O O . LEU A 1 117 ? -3.262 4.701 0.735 1.00 96.94 117 LEU A O 1
ATOM 907 N N . THR A 1 118 ? -4.162 4.227 -1.279 1.00 98.00 118 THR A N 1
ATOM 908 C CA . THR A 1 118 ? -5.427 3.691 -0.785 1.00 98.00 118 THR A CA 1
ATOM 909 C C . THR A 1 118 ? -5.538 2.232 -1.200 1.00 98.00 118 THR A C 1
ATOM 911 O O . THR A 1 118 ? -5.251 1.883 -2.341 1.00 98.00 118 THR A O 1
ATOM 914 N N . PHE A 1 119 ? -5.946 1.380 -0.269 1.00 98.25 119 PHE A N 1
ATOM 915 C CA . PHE A 1 119 ? -6.077 -0.056 -0.456 1.00 98.25 119 PHE A CA 1
ATOM 916 C C . PHE A 1 119 ? -7.480 -0.504 -0.067 1.00 98.25 119 PHE A C 1
ATOM 918 O O . PHE A 1 119 ? -8.017 -0.061 0.947 1.00 98.25 119 PHE A O 1
ATOM 925 N N . TYR A 1 120 ? -8.063 -1.402 -0.851 1.00 98.25 120 TYR A N 1
ATOM 926 C CA . TYR A 1 120 ? -9.201 -2.206 -0.427 1.00 98.25 120 TYR A CA 1
ATOM 927 C C . TYR A 1 120 ? -8.703 -3.351 0.458 1.00 98.25 120 TYR A C 1
ATOM 929 O O . T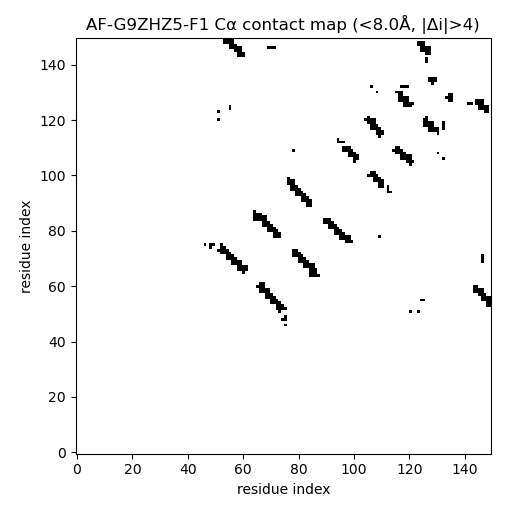YR A 1 120 ? -7.727 -4.021 0.116 1.00 98.25 120 TYR A O 1
ATOM 937 N N . ILE A 1 121 ? -9.378 -3.570 1.584 1.00 98.00 121 ILE A N 1
ATOM 938 C CA . ILE A 1 121 ? -9.047 -4.626 2.539 1.00 98.00 121 ILE A CA 1
ATOM 939 C C . ILE A 1 121 ? -9.832 -5.884 2.164 1.00 98.00 121 ILE A C 1
ATOM 941 O O . ILE A 1 121 ? -11.049 -5.946 2.343 1.00 98.00 121 ILE A O 1
ATOM 945 N N . GLY A 1 122 ? -9.125 -6.876 1.627 1.00 96.88 122 GLY A N 1
ATOM 946 C CA . GLY A 1 122 ? -9.667 -8.187 1.293 1.00 96.88 122 GLY A CA 1
ATOM 947 C C . GLY A 1 122 ? -9.377 -9.239 2.361 1.00 96.88 122 GLY A C 1
ATOM 948 O O . GLY A 1 122 ? -8.642 -9.012 3.325 1.00 96.88 122 GLY A O 1
ATOM 949 N N . ASP A 1 123 ? -9.940 -10.430 2.168 1.00 96.12 123 ASP A N 1
ATOM 950 C CA . ASP A 1 123 ? -9.610 -11.589 2.995 1.00 96.12 123 ASP A CA 1
ATOM 951 C C . ASP A 1 123 ? -8.225 -12.121 2.610 1.00 96.12 123 ASP A C 1
ATOM 953 O O . ASP A 1 123 ? -8.058 -12.760 1.573 1.00 96.12 123 ASP A O 1
ATOM 957 N N . GLY A 1 124 ? -7.219 -11.788 3.419 1.00 96.44 124 GLY A N 1
ATOM 958 C CA . GLY A 1 124 ? -5.835 -12.209 3.192 1.00 96.44 124 GLY A CA 1
ATOM 959 C C . GLY A 1 124 ? -5.031 -11.347 2.213 1.00 96.44 124 GLY A C 1
ATOM 960 O O . GLY A 1 124 ? -3.870 -11.660 1.993 1.00 96.44 124 GLY A O 1
ATOM 961 N N . TYR A 1 125 ? -5.573 -10.246 1.687 1.00 98.12 125 TYR A N 1
ATOM 962 C CA . TYR A 1 125 ? -4.848 -9.369 0.758 1.00 98.12 125 TYR A CA 1
ATOM 963 C C . TYR A 1 125 ? -5.227 -7.892 0.912 1.00 98.12 125 TYR A C 1
ATOM 965 O O . TYR A 1 125 ? -6.272 -7.549 1.469 1.00 98.12 125 TYR A O 1
ATOM 973 N N . LEU A 1 126 ? -4.381 -7.017 0.373 1.00 98.50 126 LEU A N 1
ATOM 974 C CA . LEU A 1 126 ? -4.661 -5.599 0.158 1.00 98.50 126 LEU A CA 1
ATOM 975 C C . LEU A 1 126 ? -4.612 -5.313 -1.338 1.00 98.50 126 LEU A C 1
ATOM 977 O O . LEU A 1 126 ? -3.612 -5.607 -1.979 1.00 98.50 126 LEU A O 1
ATOM 981 N N . GLU A 1 127 ? -5.664 -4.731 -1.902 1.00 98.31 127 GLU A N 1
ATOM 982 C CA . GLU A 1 127 ? -5.696 -4.374 -3.326 1.00 98.31 127 GLU A CA 1
ATOM 983 C C . GLU A 1 127 ? -5.533 -2.869 -3.493 1.00 98.31 127 GLU A C 1
ATOM 985 O O . GLU A 1 127 ? -6.301 -2.101 -2.913 1.00 98.31 127 GLU A O 1
ATOM 990 N N . LEU A 1 128 ? -4.550 -2.433 -4.277 1.00 97.94 128 LEU A N 1
ATOM 991 C CA . LEU A 1 128 ? -4.305 -1.022 -4.532 1.00 97.94 128 LEU A CA 1
ATOM 992 C C . LEU A 1 128 ? -5.480 -0.409 -5.317 1.00 97.94 128 LEU A C 1
ATOM 994 O O . LEU A 1 128 ? -5.909 -0.914 -6.356 1.00 97.94 128 LEU A O 1
ATOM 998 N N . ARG A 1 129 ? -6.006 0.706 -4.809 1.00 97.81 129 ARG A N 1
ATOM 999 C CA . ARG A 1 129 ? -7.155 1.436 -5.354 1.00 97.81 129 ARG A CA 1
ATOM 1000 C C . ARG A 1 129 ? -6.795 2.883 -5.649 1.00 97.81 129 ARG A C 1
ATOM 1002 O O . ARG A 1 129 ? -5.829 3.437 -5.122 1.00 97.81 129 ARG A O 1
ATOM 1009 N N . GLN A 1 130 ? -7.631 3.512 -6.462 1.00 96.12 130 GLN A N 1
ATOM 1010 C CA . GLN A 1 130 ? -7.655 4.962 -6.565 1.00 96.12 130 GLN A CA 1
ATOM 1011 C C . GLN A 1 130 ? -8.078 5.591 -5.219 1.00 96.12 130 GLN A C 1
ATOM 1013 O O . GLN A 1 130 ? -8.701 4.919 -4.390 1.00 96.12 130 GLN A O 1
ATOM 1018 N N . PRO A 1 131 ? -7.772 6.878 -4.965 1.00 94.19 131 PRO A N 1
ATOM 1019 C CA . PRO A 1 131 ? -8.139 7.545 -3.710 1.00 94.19 131 PRO A CA 1
ATOM 1020 C C . PRO A 1 131 ? -9.647 7.610 -3.415 1.00 94.19 131 PRO A C 1
ATOM 1022 O O . PRO A 1 131 ? -10.030 7.838 -2.269 1.00 94.19 131 PRO A O 1
ATOM 1025 N N . ASP A 1 132 ? -10.493 7.449 -4.432 1.00 93.38 132 ASP A N 1
ATOM 1026 C CA . ASP A 1 132 ? -11.955 7.355 -4.325 1.00 93.38 132 ASP A CA 1
ATOM 1027 C C . ASP A 1 132 ? -12.463 5.919 -4.073 1.00 93.38 132 ASP A C 1
ATOM 1029 O O . ASP A 1 132 ? -13.652 5.723 -3.825 1.00 93.38 132 ASP A O 1
ATOM 1033 N N . GLY A 1 133 ? -11.564 4.930 -4.079 1.00 93.69 133 GLY A N 1
ATOM 1034 C CA . GLY A 1 133 ? -11.860 3.512 -3.893 1.00 93.69 133 GLY A CA 1
ATOM 1035 C C . GLY A 1 133 ? -12.101 2.736 -5.190 1.00 93.69 133 GLY A C 1
ATOM 1036 O O . GLY A 1 133 ? -12.268 1.516 -5.126 1.00 93.69 133 GLY A O 1
ATOM 1037 N N . GLU A 1 134 ? -12.097 3.385 -6.358 1.00 96.25 134 GLU A N 1
ATOM 1038 C CA . GLU A 1 134 ? -12.262 2.702 -7.643 1.00 96.25 134 GLU A CA 1
ATOM 1039 C C . GLU A 1 134 ? -11.019 1.883 -8.036 1.00 96.25 134 GLU A C 1
ATOM 1041 O O . GLU A 1 134 ? -9.915 2.040 -7.498 1.00 96.25 134 GLU A O 1
ATOM 1046 N N . LYS A 1 135 ? -11.192 0.961 -8.992 1.00 96.00 135 LYS A N 1
ATOM 1047 C CA . LYS A 1 135 ? -10.081 0.171 -9.545 1.00 96.00 135 LYS A CA 1
ATOM 1048 C C . LYS A 1 135 ? -9.116 1.086 -10.302 1.00 96.00 135 LYS A C 1
ATOM 1050 O O . LYS A 1 135 ? -9.569 1.978 -11.011 1.00 96.00 135 LYS A O 1
ATOM 1055 N N . ILE A 1 136 ? -7.808 0.8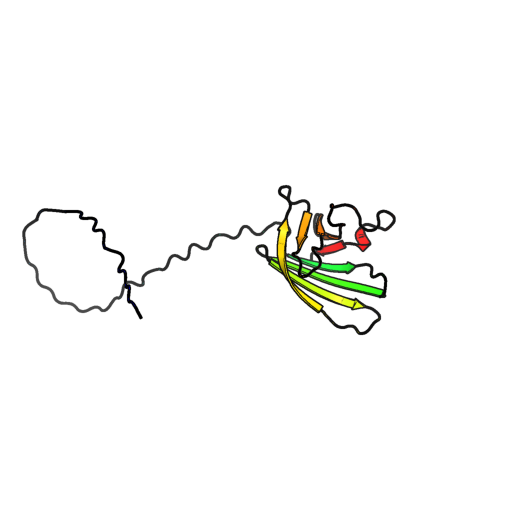46 -10.188 1.00 93.56 136 ILE A N 1
ATOM 1056 C CA . ILE A 1 136 ? -6.793 1.622 -10.926 1.00 93.56 136 ILE A CA 1
ATOM 1057 C C . ILE A 1 136 ? -6.840 1.319 -12.427 1.00 93.56 136 ILE A C 1
ATOM 1059 O O . ILE A 1 136 ? -6.805 2.245 -13.230 1.00 93.56 136 ILE A O 1
ATOM 1063 N N . ALA A 1 137 ? -6.952 0.043 -12.798 1.00 92.62 137 ALA A N 1
ATOM 1064 C CA . ALA A 1 137 ? -7.090 -0.404 -14.182 1.00 92.62 137 ALA A CA 1
ATOM 1065 C C . ALA A 1 137 ? -8.158 -1.511 -14.248 1.00 92.62 137 ALA A C 1
ATOM 1067 O O . ALA A 1 137 ? -7.830 -2.684 -14.082 1.00 92.62 137 ALA A O 1
ATOM 1068 N N . PRO A 1 138 ? -9.450 -1.167 -14.413 1.00 92.94 138 PRO A N 1
ATOM 1069 C CA . PRO A 1 138 ? -10.545 -2.142 -14.384 1.00 92.94 138 PRO A CA 1
ATOM 1070 C C . PRO A 1 138 ? -10.495 -3.180 -15.517 1.00 92.94 138 PRO A C 1
ATOM 1072 O O . PRO A 1 138 ? -11.178 -4.199 -15.438 1.00 92.94 138 PRO A O 1
ATOM 1075 N N . GLU A 1 139 ? -9.726 -2.922 -16.574 1.00 94.44 139 GLU A N 1
ATOM 1076 C CA . GLU A 1 139 ? -9.456 -3.852 -17.670 1.00 94.44 139 GLU A CA 1
ATOM 1077 C C . GLU A 1 139 ? -8.389 -4.912 -17.355 1.00 94.44 139 GLU A C 1
ATOM 1079 O O . GLU A 1 139 ? -8.294 -5.901 -18.085 1.00 94.44 139 GLU A O 1
ATOM 1084 N N . LEU A 1 140 ? -7.593 -4.714 -16.301 1.00 93.31 140 LEU A N 1
ATOM 1085 C CA . LEU A 1 140 ? -6.567 -5.653 -15.860 1.00 93.31 140 LEU A CA 1
ATOM 1086 C C . LEU A 1 140 ? -7.089 -6.547 -14.722 1.00 93.31 140 LEU A C 1
ATOM 1088 O O . LEU A 1 140 ? -8.028 -6.167 -14.015 1.00 93.31 140 LEU A O 1
ATOM 1092 N N . PRO A 1 141 ? -6.506 -7.743 -14.537 1.00 95.69 141 PRO A N 1
ATOM 1093 C CA . PRO A 1 141 ? -6.801 -8.592 -13.390 1.00 95.69 141 PRO A CA 1
ATOM 1094 C C . PRO A 1 141 ? -6.576 -7.869 -12.056 1.00 95.69 141 PRO A C 1
ATOM 1096 O O . PRO A 1 141 ? -5.551 -7.227 -11.846 1.00 95.69 141 PRO A O 1
ATOM 1099 N N . ASP A 1 142 ? -7.511 -8.028 -11.117 1.00 93.69 142 ASP A N 1
ATOM 1100 C CA . ASP A 1 142 ? -7.402 -7.428 -9.778 1.00 93.69 142 ASP A CA 1
ATOM 1101 C C . ASP A 1 142 ? -6.146 -7.905 -9.030 1.00 93.69 142 ASP A C 1
ATOM 1103 O O . ASP A 1 142 ? -5.572 -7.155 -8.246 1.00 93.69 142 ASP A O 1
ATOM 1107 N N . GLU A 1 143 ? -5.718 -9.147 -9.283 1.00 95.31 143 GLU A N 1
ATOM 1108 C CA . GLU A 1 143 ? -4.526 -9.773 -8.695 1.00 95.31 143 GLU A CA 1
ATOM 1109 C C . GLU A 1 143 ? -3.224 -9.029 -9.003 1.00 95.31 143 GLU A C 1
ATOM 1111 O O . GLU A 1 143 ? -2.346 -8.994 -8.145 1.00 95.31 143 GLU A O 1
ATOM 1116 N N . ASP A 1 144 ? -3.137 -8.344 -10.147 1.00 95.94 144 ASP A N 1
ATOM 1117 C CA . ASP A 1 144 ? -1.962 -7.542 -10.496 1.00 95.94 144 ASP A CA 1
ATOM 1118 C C . ASP A 1 144 ? -1.761 -6.388 -9.503 1.00 95.94 144 ASP A C 1
ATOM 1120 O O . ASP A 1 144 ? -0.647 -5.919 -9.305 1.00 95.94 144 ASP A O 1
ATOM 1124 N N . PHE A 1 145 ? -2.829 -5.938 -8.840 1.00 97.56 145 PHE A N 1
ATOM 1125 C CA . PHE A 1 145 ? -2.807 -4.826 -7.890 1.00 97.56 145 PHE A CA 1
ATOM 1126 C C . PHE A 1 145 ? -2.837 -5.283 -6.430 1.00 97.56 145 PHE A C 1
ATOM 1128 O O . PHE A 1 145 ? -3.05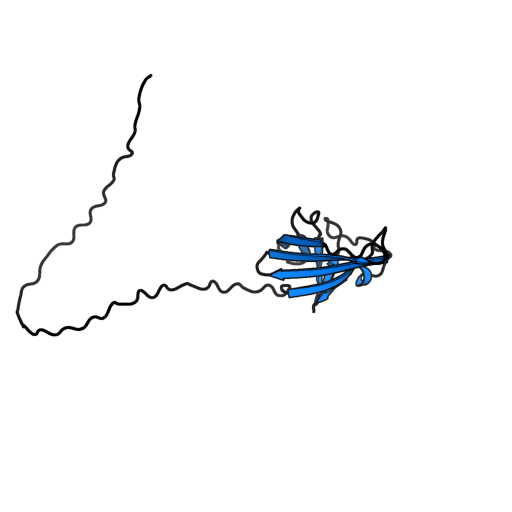1 -4.453 -5.541 1.00 97.56 145 PHE A O 1
ATOM 1135 N N . ARG A 1 146 ? -2.649 -6.579 -6.153 1.00 97.88 146 ARG A N 1
ATOM 1136 C CA . ARG A 1 146 ? -2.721 -7.128 -4.795 1.00 97.88 146 ARG A CA 1
ATOM 1137 C C . ARG A 1 146 ? -1.359 -7.266 -4.132 1.00 97.88 146 ARG A C 1
ATOM 1139 O O . ARG A 1 146 ? -0.358 -7.626 -4.743 1.00 97.88 146 ARG A O 1
ATOM 1146 N N . LEU A 1 147 ? -1.360 -7.011 -2.831 1.00 98.56 147 LEU A N 1
ATOM 1147 C CA . LEU A 1 147 ? -0.343 -7.445 -1.889 1.00 98.56 147 LEU A CA 1
ATOM 1148 C C . LEU A 1 147 ? -0.952 -8.573 -1.060 1.00 98.56 147 LEU A C 1
ATOM 1150 O O . LEU A 1 147 ? -1.968 -8.375 -0.390 1.00 98.56 147 LEU A O 1
ATOM 1154 N N . GLU A 1 148 ? -0.339 -9.746 -1.104 1.00 98.38 148 GLU A N 1
ATOM 1155 C CA . GLU A 1 148 ? -0.813 -10.939 -0.409 1.00 98.38 148 GLU A CA 1
ATOM 1156 C C . GLU A 1 148 ? -0.227 -10.989 1.001 1.00 98.38 148 GLU A C 1
ATOM 1158 O O . GLU A 1 148 ? 0.952 -10.682 1.218 1.00 98.38 148 GLU A O 1
ATOM 1163 N N . ARG A 1 149 ? -1.047 -11.374 1.977 1.00 97.94 149 ARG A N 1
ATOM 1164 C CA . ARG A 1 149 ? -0.605 -11.533 3.363 1.00 97.94 149 ARG A CA 1
ATOM 1165 C C . ARG A 1 149 ? 0.442 -12.646 3.454 1.00 97.94 149 ARG A C 1
ATOM 1167 O O . ARG A 1 149 ? 0.264 -13.712 2.867 1.00 97.94 149 ARG A O 1
ATOM 1174 N N . GLN A 1 150 ? 1.509 -12.377 4.203 1.00 95.88 150 GLN A N 1
ATOM 1175 C CA . GLN A 1 150 ? 2.596 -13.322 4.484 1.00 95.88 150 GLN A CA 1
ATOM 1176 C C . GLN A 1 150 ? 2.290 -14.244 5.671 1.00 95.88 150 GLN A C 1
ATOM 1178 O O . GLN A 1 150 ? 1.549 -13.815 6.589 1.00 95.88 150 GLN A O 1
#

Sequence (150 aa):
MTTSSRVYRTASCKQKIGRQHKILPGNRKSHDKTLPALVLFATAAAHATEDYAGTYSGILPCAVCEGLQTELTLADGNYTLTRIRLGLDEDSEETSGVYRTTTDKQYLQLDNQTDRLTFYIGDGYLELRQPDGEKIAPELPDEDFRLERQ

Solvent-accessible surface area (backbone atoms only — not comparable to full-atom values): 9584 Å² total; per-residue (Å²): 142,83,86,85,89,76,87,84,81,89,81,90,82,89,80,91,84,82,85,90,84,84,86,87,88,81,92,77,91,76,92,76,96,74,79,81,78,80,78,76,78,74,76,74,73,79,73,79,74,54,93,83,50,46,47,24,39,33,58,31,84,39,99,89,40,79,20,31,40,35,36,42,35,38,51,97,59,30,37,42,38,38,39,30,42,35,92,60,79,71,55,73,47,78,49,71,55,47,45,49,61,46,97,85,57,50,35,39,34,43,39,77,95,60,79,35,48,20,28,37,60,53,93,64,34,37,32,56,28,35,85,88,67,46,69,75,55,80,91,52,68,69,71,49,38,30,23,40,53,114

Mean predicted aligned error: 15.03 Å

Secondary structure (DSSP, 8-state):
-------PPP----------------------------------------TT-EEEEEEE--SSSSEEEEEEEEETTEEEEEEEEETS---EEEEEEEEEE-TTS-EEEE-GGGTT-EEEE-SSEEEEE-TTS-BS-TTS-GGGGEEEE-

InterPro domains:
  IPR007298 NlpE-like, N-terminal domain [PF04170] (56-137)

Nearest PDB structures (foldseek):
  3lhn-assembly1_A  TM=9.032E-01  e=1.652E-07  Shewanella oneidensis
  1h91-assembly1_A  TM=4.707E-01  e=1.964E-01  Homarus gammarus
  5mk8-assembly2_B  TM=3.273E-01  e=1.405E+00  Clostridium botulinum
  5okz-assembly2_F  TM=5.006E-01  e=7.708E+00  Saccharomyces cerevisiae S288C
  5v38-assembly1_A  TM=3.342E-01  e=2.268E+00  Clostridium botulinum